Protein AF-A0A7K4DRH2-F1 (afdb_monomer)

Nearest PDB structures (foldseek):
  8qbs-assembly1_A  TM=6.202E-01  e=1.707E+00  Nostoc punctiforme
  6zw4-assembly1_E  TM=5.489E-01  e=3.149E+00  Nostoc punctiforme
  6zvr-assembly1_C  TM=4.717E-01  e=1.805E+00  Nostoc punctiforme
  7o40-assembly1_A  TM=4.410E-01  e=3.934E+00  Synechocystis sp. PCC 6803 substr. Kazusa
  8qbr-assembly1_A  TM=2.872E-01  e=2.520E+00  Nostoc punctiforme

Radius of gyration: 31.55 Å; Cα contacts (8 Å, |Δi|>4): 84; chains: 1; bounding box: 72×58×85 Å

Structure (mmCIF, N/CA/C/O backbone):
data_AF-A0A7K4DRH2-F1
#
_entry.id   AF-A0A7K4DRH2-F1
#
loop_
_atom_site.group_PDB
_atom_site.id
_atom_site.type_symbol
_atom_site.label_atom_id
_atom_site.label_alt_id
_atom_site.label_comp_id
_atom_site.label_asym_id
_atom_site.label_entity_id
_atom_site.label_seq_id
_atom_site.pdbx_PDB_ins_code
_atom_site.Cartn_x
_atom_site.Cartn_y
_atom_site.Cartn_z
_atom_site.occupancy
_atom_site.B_iso_or_equiv
_atom_site.auth_seq_id
_atom_site.auth_comp_id
_atom_site.auth_asym_id
_atom_site.auth_atom_id
_atom_site.pdbx_PDB_model_num
ATOM 1 N N . MET A 1 1 ? 45.477 52.377 -39.090 1.00 38.97 1 MET A N 1
ATOM 2 C CA . MET A 1 1 ? 45.475 51.526 -40.304 1.00 38.97 1 MET A CA 1
ATOM 3 C C . MET A 1 1 ? 46.225 50.255 -39.912 1.00 38.97 1 MET A C 1
ATOM 5 O O . MET A 1 1 ? 47.348 50.411 -39.472 1.00 38.97 1 MET A O 1
ATOM 9 N N . ILE A 1 2 ? 45.697 49.026 -39.877 1.00 36.16 2 ILE A N 1
ATOM 10 C CA . ILE A 1 2 ? 44.627 48.337 -40.623 1.00 36.16 2 ILE A CA 1
ATOM 11 C C . ILE A 1 2 ? 43.916 47.341 -39.666 1.00 36.16 2 ILE A C 1
ATOM 13 O O . ILE A 1 2 ? 44.539 46.810 -38.753 1.00 36.16 2 ILE A O 1
ATOM 17 N N . SER A 1 3 ? 42.609 47.143 -39.866 1.00 41.94 3 SER A N 1
ATOM 18 C CA . SER A 1 3 ? 41.693 46.247 -39.134 1.00 41.94 3 SER A CA 1
ATOM 19 C C . SER A 1 3 ? 41.885 44.769 -39.503 1.00 41.94 3 SER A C 1
ATOM 21 O O . SER A 1 3 ? 42.139 44.474 -40.668 1.00 41.94 3 SER A O 1
ATOM 23 N N . ASN A 1 4 ? 41.640 43.845 -38.563 1.00 35.09 4 ASN A N 1
ATOM 24 C CA . ASN A 1 4 ? 40.945 42.604 -38.909 1.00 35.09 4 ASN A CA 1
ATOM 25 C C . ASN A 1 4 ? 40.122 42.075 -37.723 1.00 35.09 4 ASN A C 1
ATOM 27 O O . ASN A 1 4 ? 40.633 41.848 -36.630 1.00 35.09 4 ASN A O 1
ATOM 31 N N . SER A 1 5 ? 38.826 41.913 -37.968 1.00 45.78 5 SER A N 1
ATOM 32 C CA . SER A 1 5 ? 37.793 41.467 -37.035 1.00 45.78 5 SER A CA 1
ATOM 33 C C . SER A 1 5 ? 37.346 40.073 -37.452 1.00 45.78 5 SER A C 1
ATOM 35 O O . SER A 1 5 ? 36.785 39.941 -38.529 1.00 45.78 5 SER A O 1
ATOM 37 N N . TRP A 1 6 ? 37.588 39.044 -36.633 1.00 36.06 6 TRP A N 1
ATOM 38 C CA . TRP A 1 6 ? 37.053 37.699 -36.875 1.00 36.06 6 TRP A CA 1
ATOM 39 C C . TRP A 1 6 ? 36.724 36.978 -35.557 1.00 36.06 6 TRP A C 1
ATOM 41 O O . TRP A 1 6 ? 37.599 36.615 -34.780 1.00 36.06 6 TRP A O 1
ATOM 51 N N . ASN A 1 7 ? 35.415 36.800 -35.368 1.00 38.84 7 ASN A N 1
ATOM 52 C CA . ASN A 1 7 ? 34.702 35.724 -34.674 1.00 38.84 7 ASN A CA 1
ATOM 53 C C . ASN A 1 7 ? 34.839 35.533 -33.154 1.00 38.84 7 ASN A C 1
ATOM 55 O O . ASN A 1 7 ? 35.582 34.701 -32.644 1.00 38.84 7 ASN A O 1
ATOM 59 N N . LYS A 1 8 ? 33.896 36.178 -32.453 1.00 47.03 8 LYS A N 1
ATOM 60 C CA . LYS A 1 8 ? 33.099 35.517 -31.409 1.00 47.03 8 LYS A CA 1
ATOM 61 C C . LYS A 1 8 ? 32.305 34.356 -32.024 1.00 47.03 8 LYS A C 1
ATOM 63 O O . LYS A 1 8 ? 31.439 34.633 -32.842 1.00 47.03 8 LYS A O 1
ATOM 68 N N . THR A 1 9 ? 32.573 33.135 -31.564 1.00 42.88 9 THR A N 1
ATOM 69 C CA . THR A 1 9 ? 31.678 31.968 -31.348 1.00 42.88 9 THR A CA 1
ATOM 70 C C . THR A 1 9 ? 32.618 30.788 -31.108 1.00 42.88 9 THR A C 1
ATOM 72 O O . THR A 1 9 ? 33.509 30.570 -31.913 1.00 42.88 9 THR A O 1
ATOM 75 N N . GLU A 1 10 ? 32.620 30.155 -29.943 1.00 42.16 10 GLU A N 1
ATOM 76 C CA . GLU A 1 10 ? 31.863 28.932 -29.638 1.00 42.16 10 GLU A CA 1
ATOM 77 C C . GLU A 1 10 ? 31.771 28.878 -28.097 1.00 42.16 10 GLU A C 1
ATOM 79 O O . GLU A 1 10 ? 32.779 28.934 -27.404 1.00 42.16 10 GLU A O 1
ATOM 84 N N . GLY A 1 11 ? 30.605 28.961 -27.460 1.00 40.94 11 GLY A N 1
ATOM 85 C CA . GLY A 1 11 ? 29.608 27.905 -27.533 1.00 40.94 11 GLY A CA 1
ATOM 86 C C . GLY A 1 11 ? 30.149 26.679 -26.804 1.00 40.94 11 GLY A C 1
ATOM 87 O O . G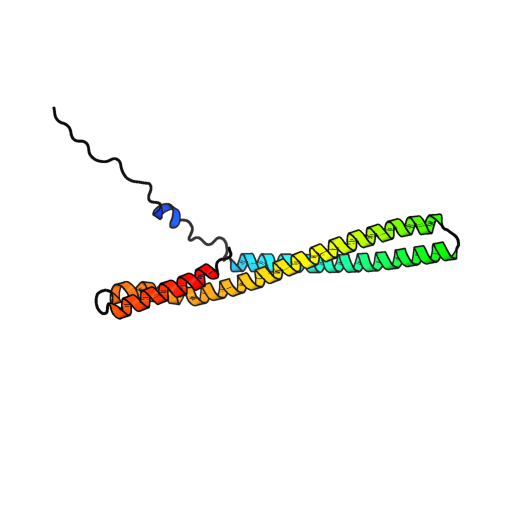LY A 1 11 ? 30.568 25.739 -27.465 1.00 40.94 11 GLY A O 1
ATOM 88 N N . GLU A 1 12 ? 30.185 26.705 -25.463 1.00 38.84 12 GLU A N 1
ATOM 89 C CA . GLU A 1 12 ? 30.451 25.511 -24.653 1.00 38.84 12 GLU A CA 1
ATOM 90 C C . GLU A 1 12 ? 29.615 24.359 -25.206 1.00 38.84 12 GLU A C 1
ATOM 92 O O . GLU A 1 12 ? 28.381 24.391 -25.181 1.00 38.84 12 GLU A O 1
ATOM 97 N N . SER A 1 13 ? 30.303 23.375 -25.776 1.00 42.97 13 SER A N 1
ATOM 98 C CA . SER A 1 13 ? 29.678 22.296 -26.512 1.00 42.97 13 SER A CA 1
ATOM 99 C C . SER A 1 13 ? 28.740 21.539 -25.579 1.00 42.97 13 SER A C 1
ATOM 101 O O . SER A 1 13 ? 29.175 20.834 -24.668 1.00 42.97 13 SER A O 1
ATOM 103 N N . ILE A 1 14 ? 27.432 21.672 -25.809 1.00 49.81 14 ILE A N 1
ATOM 104 C CA . ILE A 1 14 ? 26.377 20.951 -25.083 1.00 49.81 14 ILE A CA 1
ATOM 105 C C . ILE A 1 14 ? 26.674 19.437 -25.066 1.00 49.81 14 ILE A C 1
ATOM 107 O O . ILE A 1 14 ? 26.370 18.748 -24.092 1.00 49.81 14 ILE A O 1
ATOM 111 N N . SER A 1 15 ? 27.378 18.925 -26.079 1.00 49.88 15 SER A N 1
ATOM 112 C CA . SER A 1 15 ? 27.832 17.535 -26.167 1.00 49.88 15 SER A CA 1
ATOM 113 C C . SER A 1 15 ? 28.866 17.111 -25.109 1.00 49.88 15 SER A C 1
ATOM 115 O O . SER A 1 15 ? 28.919 15.925 -24.787 1.00 49.88 15 SER A O 1
ATOM 117 N N . GLN A 1 16 ? 29.616 18.023 -24.473 1.00 45.81 16 GLN A N 1
ATOM 118 C CA . GLN A 1 16 ? 30.502 17.665 -23.350 1.00 45.81 16 GLN A CA 1
ATOM 119 C C . GLN A 1 16 ? 29.749 17.497 -22.020 1.00 45.81 16 GLN A C 1
ATOM 121 O O . GLN A 1 16 ? 30.195 16.731 -21.167 1.00 45.81 16 GLN A O 1
ATOM 126 N N . LYS A 1 17 ? 28.572 18.120 -21.847 1.00 50.38 17 LYS A N 1
ATOM 127 C CA . LYS A 1 17 ? 27.727 17.915 -20.651 1.00 50.38 17 LYS A CA 1
ATOM 128 C C . LYS A 1 17 ? 26.902 16.622 -20.699 1.00 50.38 17 LYS A C 1
ATOM 130 O O . LYS A 1 17 ? 26.460 16.160 -19.651 1.00 50.38 17 LYS A O 1
ATOM 135 N N . PHE A 1 18 ? 26.746 15.999 -21.869 1.00 47.88 18 PHE A N 1
ATOM 136 C CA . PHE A 1 18 ? 26.003 14.738 -22.012 1.00 47.88 18 PHE A CA 1
ATOM 137 C C . PHE A 1 18 ? 26.858 13.470 -21.846 1.00 47.88 18 PHE A C 1
ATOM 139 O O . PHE A 1 18 ? 26.325 12.441 -21.437 1.00 47.88 18 PHE A O 1
ATOM 146 N N . MET A 1 19 ? 28.177 13.523 -22.068 1.00 44.75 19 MET A N 1
ATOM 147 C CA . MET A 1 19 ? 29.047 12.340 -21.913 1.00 44.75 19 MET A CA 1
ATOM 148 C C . MET A 1 19 ? 29.437 12.009 -20.459 1.00 44.75 19 MET A C 1
ATOM 150 O O . MET A 1 19 ? 29.937 10.921 -20.190 1.00 44.75 19 MET A O 1
ATOM 154 N N . GLY A 1 20 ? 29.174 12.899 -19.496 1.00 40.47 20 GLY A N 1
ATOM 155 C CA . GLY A 1 20 ? 29.556 12.708 -18.089 1.00 40.47 20 GLY A CA 1
ATOM 156 C C . GLY A 1 20 ? 28.590 11.878 -17.232 1.00 40.47 20 GLY A C 1
ATOM 157 O O . GLY A 1 20 ? 28.894 11.624 -16.070 1.00 40.47 20 GLY A O 1
ATOM 158 N N . LYS A 1 21 ? 27.434 11.456 -17.765 1.00 42.84 21 LYS A N 1
ATOM 159 C CA . LYS A 1 21 ? 26.395 10.735 -16.998 1.00 42.84 21 LYS A CA 1
ATOM 160 C C . LYS A 1 21 ? 26.280 9.243 -17.326 1.00 42.84 21 LYS A C 1
ATOM 162 O O . LYS A 1 21 ? 25.331 8.593 -16.906 1.00 42.84 21 LYS A O 1
ATOM 167 N N . VAL A 1 22 ? 27.276 8.684 -18.015 1.00 47.44 22 VAL A N 1
ATOM 168 C CA . VAL A 1 22 ? 27.414 7.234 -18.254 1.00 47.44 22 VAL A CA 1
ATOM 169 C C . VAL A 1 22 ? 28.272 6.585 -17.158 1.00 47.44 22 VAL A C 1
ATOM 171 O O . VAL A 1 22 ? 29.143 5.756 -17.400 1.00 47.44 22 VAL A O 1
ATOM 174 N N . ARG A 1 23 ? 28.044 6.980 -15.906 1.00 43.16 23 ARG A N 1
ATOM 175 C CA . ARG A 1 23 ? 28.263 6.093 -14.765 1.00 43.16 23 ARG A CA 1
ATOM 176 C C . ARG A 1 23 ? 26.877 5.836 -14.210 1.00 43.16 23 ARG A C 1
ATOM 178 O O . ARG A 1 23 ? 26.263 6.791 -13.735 1.00 43.16 23 ARG A O 1
ATOM 185 N N . PRO A 1 24 ? 26.342 4.614 -14.323 1.00 44.47 24 PRO A N 1
ATOM 186 C CA . PRO A 1 24 ? 25.065 4.339 -13.718 1.00 44.47 24 PRO A CA 1
ATOM 187 C C . PRO A 1 24 ? 25.291 4.418 -12.210 1.00 44.47 24 PRO A C 1
ATOM 189 O O . PRO A 1 24 ? 25.921 3.539 -11.623 1.00 44.47 24 PRO A O 1
ATOM 192 N N . ASP A 1 25 ? 24.776 5.476 -11.578 1.00 45.81 25 ASP A N 1
ATOM 193 C CA . ASP A 1 25 ? 24.183 5.297 -10.259 1.00 45.81 25 ASP A CA 1
ATOM 194 C C . ASP A 1 25 ? 23.382 3.998 -10.355 1.00 45.81 25 ASP A C 1
ATOM 196 O O . ASP A 1 25 ? 22.554 3.912 -11.256 1.00 45.81 25 ASP A O 1
ATOM 200 N N . GLU A 1 26 ? 23.711 3.008 -9.523 1.00 54.97 26 GLU A N 1
ATOM 201 C CA . GLU A 1 26 ? 23.123 1.663 -9.414 1.00 54.97 26 GLU A CA 1
ATOM 202 C C . GLU A 1 26 ? 21.964 1.372 -10.400 1.00 54.97 26 GLU A C 1
ATOM 204 O O . GLU A 1 26 ? 20.957 2.089 -10.325 1.00 54.97 26 GLU A O 1
ATOM 209 N N . PRO A 1 27 ? 22.066 0.352 -11.293 1.00 71.19 27 PRO A N 1
ATOM 210 C CA . PRO A 1 27 ? 21.089 0.091 -12.354 1.00 71.19 27 PRO A CA 1
ATOM 211 C C . PRO A 1 27 ? 19.662 0.343 -11.880 1.00 71.19 27 PRO A C 1
ATOM 213 O O . PRO A 1 27 ? 19.289 -0.144 -10.817 1.00 71.19 27 PRO A O 1
ATOM 216 N N . LEU A 1 28 ? 18.872 1.114 -12.635 1.00 76.88 28 LEU A N 1
ATOM 217 C CA . LEU A 1 28 ? 17.532 1.558 -12.219 1.00 76.88 28 LEU A CA 1
ATOM 218 C C . LEU A 1 28 ? 16.680 0.407 -11.650 1.00 76.88 28 LEU A C 1
ATOM 220 O O . LEU A 1 28 ? 15.977 0.593 -10.659 1.00 76.88 28 LEU A O 1
ATOM 224 N N . LYS A 1 29 ? 16.844 -0.795 -12.213 1.00 81.25 29 LYS A N 1
ATOM 225 C CA . LYS A 1 29 ? 16.279 -2.051 -11.717 1.00 81.25 29 LYS A CA 1
ATOM 226 C C . LYS A 1 29 ? 16.603 -2.337 -10.243 1.00 81.25 29 LYS A C 1
ATOM 228 O O . LYS A 1 29 ? 15.689 -2.540 -9.460 1.00 81.25 29 LYS A O 1
ATOM 233 N N . ASN A 1 30 ? 17.862 -2.240 -9.819 1.00 85.25 30 ASN A N 1
ATOM 234 C CA . ASN A 1 30 ? 18.266 -2.452 -8.423 1.00 85.25 30 ASN A CA 1
ATOM 235 C C . ASN A 1 30 ? 17.580 -1.461 -7.469 1.00 85.25 30 ASN A C 1
ATOM 237 O O . ASN A 1 30 ? 17.176 -1.830 -6.363 1.00 85.25 30 ASN A O 1
ATOM 241 N N . LYS A 1 31 ? 17.416 -0.202 -7.898 1.00 87.56 31 LYS A N 1
ATOM 242 C CA . LYS A 1 31 ? 16.709 0.823 -7.114 1.00 87.56 31 LYS A CA 1
ATOM 243 C C . LYS A 1 31 ? 15.218 0.503 -6.992 1.00 87.56 31 LYS A C 1
ATOM 245 O O . LYS A 1 31 ? 14.656 0.660 -5.907 1.00 87.56 31 LYS A O 1
ATOM 250 N N . ILE A 1 32 ? 14.596 0.042 -8.079 1.00 90.44 32 ILE A N 1
ATOM 251 C CA . ILE A 1 32 ? 13.195 -0.399 -8.102 1.00 90.44 32 ILE A CA 1
ATOM 252 C C . ILE A 1 32 ? 13.008 -1.624 -7.200 1.00 90.44 32 ILE A C 1
ATOM 254 O O . ILE A 1 32 ? 12.153 -1.590 -6.318 1.00 90.44 32 ILE A O 1
ATOM 258 N N . ASP A 1 33 ? 13.865 -2.637 -7.323 1.00 90.56 33 ASP A N 1
ATOM 259 C CA . ASP A 1 33 ? 13.831 -3.854 -6.505 1.00 90.56 33 ASP A CA 1
ATOM 260 C C . ASP A 1 33 ? 13.960 -3.530 -5.010 1.00 90.56 33 ASP A C 1
ATOM 262 O O . ASP A 1 33 ? 13.248 -4.068 -4.155 1.00 90.56 33 ASP A O 1
ATOM 266 N N . PHE A 1 34 ? 14.866 -2.613 -4.665 1.00 93.31 34 PHE A N 1
ATOM 267 C CA . PHE A 1 34 ? 15.023 -2.139 -3.295 1.00 93.31 34 PHE A CA 1
ATOM 268 C C . PHE A 1 34 ? 13.773 -1.408 -2.787 1.00 93.31 34 PHE A C 1
ATOM 270 O O . PHE A 1 34 ? 13.336 -1.642 -1.653 1.00 93.31 34 PHE A O 1
ATOM 277 N N . ALA A 1 35 ? 13.172 -0.548 -3.614 1.00 94.75 35 ALA A N 1
ATOM 278 C CA . ALA A 1 35 ? 11.936 0.152 -3.284 1.00 94.75 35 ALA A CA 1
ATOM 279 C C . ALA A 1 35 ? 10.760 -0.822 -3.098 1.00 94.75 35 ALA A C 1
ATOM 281 O O . ALA A 1 35 ? 10.050 -0.723 -2.096 1.00 94.75 35 ALA A O 1
ATOM 282 N N . GLN A 1 36 ? 10.598 -1.809 -3.984 1.00 95.69 36 GLN A N 1
ATOM 283 C CA . GLN A 1 36 ? 9.584 -2.864 -3.880 1.00 95.69 36 GLN A CA 1
ATOM 284 C C . GLN A 1 36 ? 9.734 -3.667 -2.584 1.00 95.69 36 GLN A C 1
ATOM 286 O O . GLN A 1 36 ? 8.751 -3.860 -1.866 1.00 95.69 36 GLN A O 1
ATOM 291 N N . LYS A 1 37 ? 10.959 -4.078 -2.223 1.00 96.38 37 LYS A N 1
ATOM 292 C CA . LYS A 1 37 ? 11.228 -4.783 -0.954 1.00 96.38 37 LYS A CA 1
ATOM 293 C C . LYS A 1 37 ? 10.857 -3.932 0.258 1.00 96.38 37 LYS A C 1
ATOM 295 O O . LYS A 1 37 ? 10.217 -4.424 1.190 1.00 96.38 37 LYS A O 1
ATOM 300 N N . LYS A 1 38 ? 11.217 -2.644 0.248 1.00 97.00 38 LYS A N 1
ATOM 301 C CA . LYS A 1 38 ? 10.841 -1.706 1.314 1.00 97.00 38 LYS A CA 1
ATOM 302 C C . LYS A 1 38 ? 9.329 -1.516 1.411 1.00 97.00 38 LYS A C 1
ATOM 304 O O . LYS A 1 38 ? 8.803 -1.548 2.521 1.00 97.00 38 LYS A O 1
ATOM 309 N N . LEU A 1 39 ? 8.635 -1.346 0.286 1.00 97.75 39 LEU A N 1
ATOM 310 C CA . LEU A 1 39 ? 7.175 -1.233 0.251 1.00 97.75 39 LEU A CA 1
ATOM 311 C C . LEU A 1 39 ? 6.516 -2.494 0.802 1.00 97.75 39 LEU A C 1
ATOM 313 O O . LEU A 1 39 ? 5.664 -2.389 1.678 1.00 97.75 39 LEU A O 1
ATOM 317 N N . GLN A 1 40 ? 6.965 -3.676 0.374 1.00 97.81 40 GLN A N 1
ATOM 318 C CA . GLN A 1 40 ? 6.439 -4.948 0.865 1.00 97.81 40 GLN A CA 1
ATOM 319 C C . GLN A 1 40 ? 6.581 -5.074 2.385 1.00 97.81 40 GLN A C 1
ATOM 321 O O . GLN A 1 40 ? 5.635 -5.475 3.061 1.00 97.81 40 GLN A O 1
ATOM 326 N N . PHE A 1 41 ? 7.731 -4.679 2.937 1.00 98.06 41 PHE A N 1
ATOM 327 C CA . PHE A 1 41 ? 7.937 -4.668 4.382 1.00 98.06 41 PHE A CA 1
ATOM 328 C C . PHE A 1 41 ? 6.961 -3.725 5.108 1.00 98.06 41 PHE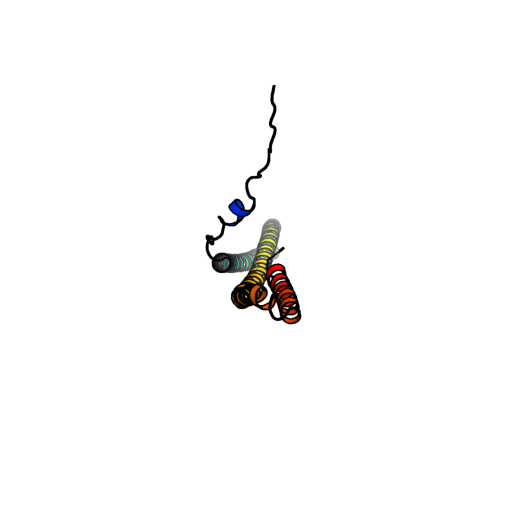 A C 1
ATOM 330 O O . PHE A 1 41 ? 6.396 -4.095 6.140 1.00 98.06 41 PHE A O 1
ATOM 337 N N . GLN A 1 42 ? 6.728 -2.519 4.579 1.00 98.19 42 GLN A N 1
ATOM 338 C CA . GLN A 1 42 ? 5.774 -1.583 5.185 1.00 98.19 42 GLN A CA 1
ATOM 339 C C . GLN A 1 42 ? 4.323 -2.066 5.061 1.00 98.19 42 GLN A C 1
ATOM 341 O O . GLN A 1 42 ? 3.578 -1.942 6.029 1.00 98.19 42 GLN A O 1
ATOM 346 N N . ILE A 1 43 ? 3.939 -2.677 3.935 1.00 98.25 43 ILE A N 1
ATOM 347 C CA . ILE A 1 43 ? 2.614 -3.290 3.741 1.00 98.25 43 ILE A CA 1
ATOM 348 C C .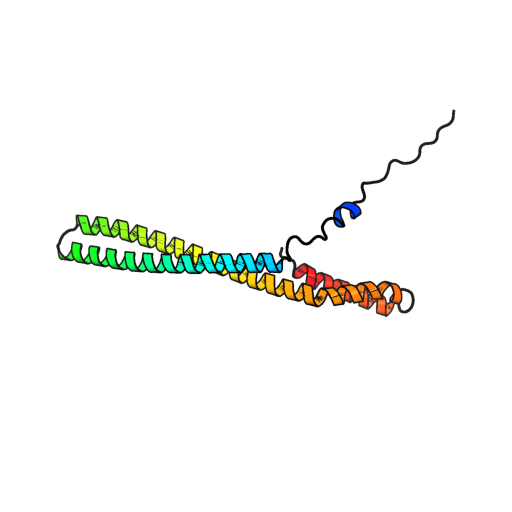 ILE A 1 43 ? 2.366 -4.355 4.816 1.00 98.25 43 ILE A C 1
ATOM 350 O O . ILE A 1 43 ? 1.379 -4.266 5.542 1.00 98.25 43 ILE A O 1
ATOM 354 N N . SER A 1 44 ? 3.308 -5.285 5.021 1.00 98.31 44 SER A N 1
ATOM 355 C CA . SER A 1 44 ? 3.198 -6.308 6.074 1.00 98.31 44 SER A CA 1
ATOM 356 C C . SER A 1 44 ? 3.095 -5.707 7.482 1.00 98.31 44 SER A C 1
ATOM 358 O O . SER A 1 44 ? 2.402 -6.235 8.355 1.00 98.31 44 SER A O 1
ATOM 360 N N . LYS A 1 45 ? 3.767 -4.578 7.732 1.00 98.25 45 LYS A N 1
ATOM 361 C CA . LYS A 1 45 ? 3.654 -3.865 9.008 1.00 98.25 45 LYS A CA 1
ATOM 362 C C . LYS A 1 45 ? 2.272 -3.229 9.182 1.00 98.25 45 LYS A C 1
ATOM 364 O O . LYS A 1 45 ? 1.721 -3.299 10.281 1.00 98.25 45 LYS A O 1
ATOM 369 N N . LEU A 1 46 ? 1.718 -2.627 8.128 1.00 98.38 46 LEU A N 1
ATOM 370 C CA . LEU A 1 46 ? 0.364 -2.070 8.134 1.00 98.38 46 LEU A CA 1
ATOM 371 C C . LEU A 1 46 ? -0.691 -3.164 8.332 1.00 98.38 46 LEU A C 1
ATOM 373 O O . LEU A 1 46 ? -1.617 -2.940 9.102 1.00 98.38 46 LEU A O 1
ATOM 377 N N . ASP A 1 47 ? -0.502 -4.356 7.761 1.00 98.00 47 ASP A N 1
ATOM 378 C CA . ASP A 1 47 ? -1.362 -5.521 8.017 1.00 98.00 47 ASP A CA 1
ATOM 379 C C . ASP A 1 47 ? -1.399 -5.901 9.496 1.00 98.00 47 ASP A C 1
ATOM 381 O O . ASP A 1 47 ? -2.467 -6.021 10.097 1.00 98.00 47 ASP A O 1
ATOM 385 N N . SER A 1 48 ? -0.227 -6.000 10.130 1.00 98.25 48 SER A N 1
ATOM 386 C CA . SER A 1 48 ? -0.154 -6.283 11.566 1.00 98.25 48 SER A CA 1
ATOM 387 C C . SER A 1 48 ? -0.847 -5.203 12.409 1.00 98.25 48 SER A C 1
ATOM 389 O O . SER A 1 48 ? -1.438 -5.499 13.451 1.00 98.25 48 SER A O 1
ATOM 391 N N 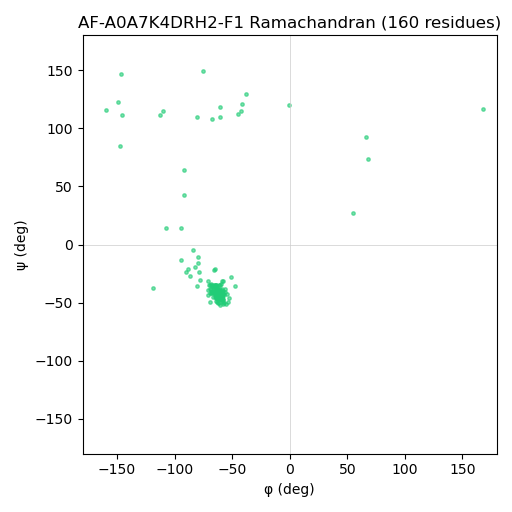. ILE A 1 49 ? -0.779 -3.937 11.986 1.00 98.38 49 ILE A N 1
ATOM 392 C CA . ILE A 1 49 ? -1.467 -2.832 12.663 1.00 98.38 49 ILE A CA 1
ATOM 393 C C . ILE A 1 49 ? -2.984 -2.925 12.450 1.00 98.38 49 ILE A C 1
ATOM 395 O O . ILE A 1 49 ? -3.725 -2.755 13.419 1.00 98.38 49 ILE A O 1
ATOM 399 N N . ASP A 1 50 ? -3.452 -3.227 11.238 1.00 97.69 50 ASP A N 1
ATOM 400 C CA . ASP A 1 50 ? -4.879 -3.381 10.932 1.00 97.69 50 ASP A CA 1
ATOM 401 C C . ASP A 1 50 ? -5.511 -4.504 11.768 1.00 97.69 50 ASP A C 1
ATOM 403 O O . ASP A 1 50 ? -6.545 -4.300 12.412 1.00 97.69 50 ASP A O 1
ATOM 407 N N . GLU A 1 51 ? -4.832 -5.650 11.890 1.00 98.00 51 GLU A N 1
ATOM 408 C CA . GLU A 1 51 ? -5.274 -6.746 12.757 1.00 98.00 51 GLU A CA 1
ATOM 409 C C . GLU A 1 51 ? -5.363 -6.334 14.231 1.00 98.00 51 GLU A C 1
ATOM 411 O O . GLU A 1 51 ? -6.323 -6.682 14.928 1.00 98.00 51 GLU A O 1
ATOM 416 N N . LYS A 1 52 ? -4.380 -5.574 14.731 1.00 98.25 52 LYS A N 1
ATOM 417 C CA . LYS A 1 52 ? -4.399 -5.053 16.108 1.00 98.25 52 LYS A CA 1
ATOM 418 C C . LYS A 1 52 ? -5.560 -4.087 16.320 1.00 98.25 52 LYS A C 1
ATOM 420 O O . LYS A 1 52 ? -6.221 -4.158 17.356 1.00 98.25 52 LYS A O 1
ATOM 425 N N . LEU A 1 53 ? -5.834 -3.213 15.352 1.00 98.44 53 LEU A N 1
ATOM 426 C CA . LEU A 1 53 ? -6.964 -2.285 15.405 1.00 98.44 53 LEU A CA 1
ATOM 427 C C . LEU A 1 53 ? -8.304 -3.026 15.353 1.00 98.44 53 LEU A C 1
ATOM 429 O O . LEU A 1 53 ? -9.214 -2.656 16.091 1.00 98.44 53 LEU A O 1
ATOM 433 N N . LYS A 1 54 ? -8.411 -4.106 14.569 1.00 97.94 54 LYS A N 1
ATOM 434 C CA . LYS A 1 54 ? -9.588 -4.989 14.553 1.00 97.94 54 LYS A CA 1
ATOM 435 C C . LYS A 1 54 ? -9.819 -5.642 15.919 1.00 97.94 54 LYS A C 1
ATOM 437 O O . LYS A 1 54 ? -10.898 -5.502 16.481 1.00 97.94 54 LYS A O 1
ATOM 442 N N . LYS A 1 55 ? -8.790 -6.251 16.516 1.00 98.38 55 LYS A N 1
ATOM 443 C CA . LYS A 1 55 ? -8.892 -6.829 17.871 1.00 98.38 55 LYS A CA 1
ATOM 444 C C . LYS A 1 55 ? -9.273 -5.774 18.914 1.00 98.38 55 LYS A C 1
ATOM 446 O O . LYS A 1 55 ? -10.127 -6.017 19.761 1.00 98.38 55 LYS A O 1
ATOM 451 N N . LYS A 1 56 ? -8.664 -4.583 18.844 1.00 98.31 56 LYS A N 1
ATOM 452 C CA . LYS A 1 56 ? -8.977 -3.468 19.749 1.00 98.31 56 LYS A CA 1
ATOM 453 C C . LYS A 1 56 ? -10.430 -3.007 19.592 1.00 98.31 56 LYS A C 1
ATOM 455 O O . LYS A 1 56 ? -11.087 -2.767 20.602 1.00 98.31 56 LYS A O 1
ATOM 460 N N . HIS A 1 57 ? -10.928 -2.914 18.358 1.00 98.50 57 HIS A N 1
ATOM 461 C CA . HIS A 1 57 ? -12.328 -2.608 18.066 1.00 98.50 57 HIS A CA 1
ATOM 462 C C . HIS A 1 57 ? -13.266 -3.594 18.769 1.00 98.50 57 HIS A C 1
ATOM 464 O O . HIS A 1 57 ? -14.150 -3.162 19.505 1.00 98.50 57 HIS A O 1
ATOM 470 N N . ASP A 1 58 ? -13.033 -4.896 18.602 1.00 98.50 58 ASP A N 1
ATOM 471 C CA . ASP A 1 58 ? -13.916 -5.938 19.139 1.00 98.50 58 ASP A CA 1
ATOM 472 C C . ASP A 1 58 ? -13.931 -5.925 20.676 1.00 98.50 58 ASP A C 1
ATOM 474 O O . ASP A 1 58 ? -14.994 -5.963 21.293 1.00 98.50 58 ASP A O 1
ATOM 478 N N . ILE A 1 59 ? -12.767 -5.732 21.308 1.00 98.56 59 ILE A N 1
ATOM 479 C CA . ILE A 1 59 ? -12.654 -5.590 22.769 1.00 98.56 59 ILE A CA 1
ATOM 480 C C . ILE A 1 59 ? -13.427 -4.369 23.285 1.00 98.56 59 ILE A C 1
ATOM 482 O O . ILE A 1 59 ? -14.088 -4.440 24.321 1.00 98.56 59 ILE A O 1
ATOM 486 N N . ILE A 1 60 ? -13.322 -3.220 22.614 1.00 98.50 60 ILE A N 1
ATOM 487 C CA . ILE A 1 60 ? -14.046 -2.014 23.040 1.00 98.50 60 ILE A CA 1
ATOM 488 C C . ILE A 1 60 ? -15.548 -2.196 22.821 1.00 98.50 60 ILE A C 1
ATOM 490 O O . ILE A 1 60 ? -16.337 -1.783 23.667 1.00 98.50 60 ILE A O 1
ATOM 494 N N . PHE A 1 61 ? -15.947 -2.841 21.727 1.00 98.56 61 PHE A N 1
ATOM 495 C CA . PHE A 1 61 ? -17.347 -3.133 21.452 1.00 98.56 61 PHE A CA 1
ATOM 496 C C . PHE A 1 61 ? -17.970 -4.019 22.542 1.00 98.56 61 PHE A C 1
ATOM 498 O O . PHE A 1 61 ? -19.008 -3.662 23.095 1.00 98.56 61 PHE A O 1
ATOM 505 N N . GLU A 1 62 ? -17.287 -5.091 22.948 1.00 98.62 62 GLU A N 1
ATOM 506 C CA . GLU A 1 62 ? -17.673 -5.927 24.097 1.00 98.62 62 GLU A CA 1
ATOM 507 C C . GLU A 1 62 ? -17.840 -5.099 25.385 1.00 98.62 62 GLU A C 1
ATOM 509 O O . GLU A 1 62 ? -18.824 -5.246 26.116 1.00 98.62 62 GLU A O 1
ATOM 514 N N . LYS A 1 63 ? -16.923 -4.156 25.650 1.00 98.44 63 LYS A N 1
ATOM 515 C CA . LYS A 1 63 ? -17.027 -3.248 26.806 1.00 98.44 63 LYS A CA 1
ATOM 516 C C . LYS A 1 63 ? -18.251 -2.335 26.737 1.00 98.44 63 LYS A C 1
ATOM 518 O O . LYS A 1 63 ? -18.869 -2.095 27.774 1.00 98.44 63 LYS A O 1
ATOM 523 N N . ILE A 1 64 ? -18.617 -1.842 25.551 1.00 98.56 64 ILE A N 1
ATOM 524 C CA . ILE A 1 64 ? -19.842 -1.050 25.351 1.00 98.56 64 ILE A CA 1
ATOM 525 C C . ILE A 1 64 ? -21.068 -1.902 25.683 1.00 98.56 64 ILE A C 1
ATOM 527 O O . ILE A 1 64 ? -21.899 -1.473 26.482 1.00 98.56 64 ILE A O 1
ATOM 531 N N . VAL A 1 65 ? -21.156 -3.115 25.126 1.00 98.44 65 VAL A N 1
ATOM 532 C CA . VAL A 1 65 ? -22.278 -4.039 25.364 1.00 98.44 65 VAL A CA 1
ATOM 533 C C . VAL A 1 65 ? -22.408 -4.364 26.854 1.00 98.44 65 VAL A C 1
ATOM 535 O O . VAL A 1 65 ? -23.503 -4.294 27.412 1.00 98.44 65 VAL A O 1
ATOM 538 N N . ASN A 1 66 ? -21.297 -4.664 27.529 1.00 98.50 66 ASN A N 1
ATOM 539 C CA . ASN A 1 66 ? -21.279 -4.945 28.964 1.00 98.50 66 ASN A CA 1
ATOM 540 C C . ASN A 1 66 ? -21.723 -3.721 29.793 1.00 98.50 66 ASN A C 1
ATOM 542 O O . ASN A 1 66 ? -22.572 -3.843 30.679 1.00 98.50 66 ASN A O 1
ATOM 546 N N . ALA A 1 67 ? -21.214 -2.527 29.477 1.00 98.31 67 ALA A N 1
ATOM 547 C CA . ALA A 1 67 ? -21.622 -1.297 30.151 1.00 98.31 67 ALA A CA 1
ATOM 548 C C . ALA A 1 67 ? -23.122 -1.008 29.960 1.00 98.31 67 ALA A C 1
ATOM 550 O O . ALA A 1 67 ? -23.795 -0.671 30.934 1.00 98.31 67 ALA A O 1
ATOM 551 N N . GLN A 1 68 ? -23.664 -1.208 28.753 1.00 97.44 68 GLN A N 1
ATOM 552 C CA . GLN A 1 68 ? -25.099 -1.061 28.491 1.00 97.44 68 GLN A CA 1
ATOM 553 C C . GLN A 1 68 ? -25.942 -2.070 29.278 1.00 97.44 68 GLN A C 1
ATOM 555 O O . GLN A 1 68 ? -26.900 -1.671 29.933 1.00 97.44 68 GLN A O 1
ATOM 560 N N . ARG A 1 69 ? -25.564 -3.356 29.290 1.00 98.00 69 ARG A N 1
ATOM 561 C CA . ARG A 1 69 ? -26.284 -4.403 30.046 1.00 98.00 69 ARG A CA 1
ATOM 562 C C . ARG A 1 69 ? -26.352 -4.121 31.546 1.00 98.00 69 ARG A C 1
ATOM 564 O O . ARG A 1 69 ? -27.320 -4.492 32.195 1.00 98.00 69 ARG A O 1
ATOM 571 N N . ASN A 1 70 ? -25.337 -3.453 32.086 1.00 98.06 70 ASN A N 1
ATOM 572 C CA . ASN A 1 70 ? -25.266 -3.086 33.498 1.00 98.06 70 ASN A CA 1
ATOM 573 C C . ASN A 1 70 ? -25.796 -1.670 33.789 1.00 98.06 70 ASN A C 1
ATOM 575 O O . ASN A 1 70 ? -25.524 -1.139 34.864 1.00 98.06 70 ASN A O 1
ATOM 579 N N . ASN A 1 71 ? -26.514 -1.041 32.848 1.00 97.38 71 ASN A N 1
ATOM 580 C CA . ASN A 1 71 ? -27.054 0.323 32.964 1.00 97.38 71 ASN A CA 1
ATOM 581 C C . ASN A 1 71 ? -25.991 1.397 33.290 1.00 97.38 71 ASN A C 1
ATOM 583 O O . ASN A 1 71 ? -26.280 2.444 33.867 1.00 97.38 71 ASN A O 1
ATOM 587 N N . LYS A 1 72 ? -24.734 1.161 32.897 1.00 98.00 72 LYS A N 1
ATOM 588 C CA . LYS A 1 72 ? -23.592 2.065 33.100 1.00 98.00 72 LYS A CA 1
ATOM 589 C C . LYS A 1 72 ? -23.417 2.998 31.897 1.00 98.00 72 LYS A C 1
ATOM 591 O O . LYS A 1 72 ? -22.403 2.954 31.199 1.00 98.00 72 LYS A O 1
ATOM 596 N N . ASN A 1 73 ? -24.406 3.860 31.662 1.00 96.00 73 ASN A N 1
ATOM 597 C CA . ASN A 1 73 ? -24.507 4.679 30.444 1.00 96.00 73 ASN A CA 1
ATOM 598 C C . ASN A 1 73 ? -23.294 5.596 30.193 1.00 96.00 73 ASN A C 1
ATOM 600 O O . ASN A 1 73 ? -22.820 5.675 29.062 1.00 96.00 73 ASN A O 1
ATOM 604 N N . GLY A 1 74 ? -22.734 6.224 31.234 1.00 97.88 74 GLY A N 1
ATOM 605 C CA . GLY A 1 74 ? -21.548 7.081 31.087 1.00 97.88 74 GLY A CA 1
ATOM 606 C C . GLY A 1 74 ? -20.313 6.324 30.577 1.00 97.88 74 GLY A C 1
ATOM 607 O O . GLY A 1 74 ? -19.607 6.802 29.690 1.00 97.88 74 GLY A O 1
ATOM 608 N N . TYR A 1 75 ? -20.090 5.097 31.065 1.00 98.00 75 TYR A N 1
ATOM 609 C CA . TYR A 1 75 ? -19.005 4.238 30.579 1.00 98.00 75 TYR A CA 1
ATOM 610 C C . TYR A 1 75 ? -19.247 3.777 29.140 1.00 98.00 75 TYR A C 1
ATOM 612 O O . TYR A 1 75 ? -18.321 3.798 28.332 1.00 98.00 75 TYR A O 1
ATOM 620 N N . ALA A 1 76 ? -20.487 3.407 28.799 1.00 98.38 76 ALA A N 1
ATOM 621 C CA . ALA A 1 76 ? -20.845 3.023 27.435 1.00 98.38 76 ALA A CA 1
ATOM 622 C C . ALA A 1 76 ? -20.561 4.159 26.436 1.00 98.38 76 ALA A C 1
ATOM 624 O O . ALA A 1 76 ? -19.961 3.920 25.388 1.00 98.38 76 ALA A O 1
ATOM 625 N N . GLN A 1 77 ? -20.920 5.398 26.788 1.00 98.31 77 GLN A N 1
ATOM 626 C CA . GLN A 1 77 ? -20.659 6.575 25.958 1.00 98.31 77 GLN A CA 1
ATOM 627 C C . GLN A 1 77 ? -19.157 6.852 25.798 1.00 98.31 77 GLN A C 1
ATOM 629 O O . GLN A 1 77 ? -18.696 7.096 24.682 1.00 98.31 77 GLN A O 1
ATOM 634 N N . ALA A 1 78 ? -18.379 6.761 26.880 1.00 98.38 78 ALA A N 1
ATOM 635 C CA . ALA A 1 78 ? -16.929 6.937 26.819 1.00 98.38 78 ALA A CA 1
ATOM 636 C C . ALA A 1 78 ? -16.260 5.885 25.913 1.00 98.38 78 ALA A C 1
ATOM 638 O O . ALA A 1 78 ? -15.447 6.226 25.052 1.00 98.38 78 ALA A O 1
ATOM 639 N N . TYR A 1 79 ? -16.642 4.610 26.046 1.00 98.62 79 TYR A N 1
ATOM 640 C CA . TYR A 1 79 ? -16.130 3.539 25.189 1.00 98.62 79 TYR A CA 1
ATOM 641 C C . TYR A 1 79 ? -16.551 3.698 23.723 1.00 98.62 79 TYR A C 1
ATOM 643 O O . TYR A 1 79 ? -15.754 3.406 22.833 1.00 98.62 79 TYR A O 1
ATOM 651 N N . ALA A 1 80 ? -17.756 4.205 23.446 1.00 98.44 80 ALA A N 1
ATOM 652 C CA . ALA A 1 80 ? -18.193 4.502 22.082 1.00 98.44 80 ALA A CA 1
ATOM 653 C C . ALA A 1 80 ? -17.323 5.579 21.410 1.00 98.44 80 ALA A C 1
ATOM 655 O O . ALA A 1 80 ? -16.992 5.446 20.229 1.00 98.44 80 ALA A O 1
ATOM 656 N N . GLY A 1 81 ? -16.897 6.601 22.162 1.00 98.50 81 GLY A N 1
ATOM 657 C CA . GLY A 1 81 ? -15.950 7.611 21.680 1.00 98.50 81 GLY A CA 1
ATOM 658 C C . GLY A 1 81 ? -14.605 7.006 21.265 1.00 98.50 81 GLY A C 1
ATOM 659 O O . GLY A 1 81 ? -14.122 7.257 20.160 1.00 98.50 81 GLY A O 1
ATOM 660 N N . GLU A 1 82 ? -14.038 6.131 22.099 1.00 98.25 82 GLU A N 1
ATOM 661 C CA . GLU A 1 82 ? -12.797 5.418 21.765 1.00 98.25 82 GLU A CA 1
ATOM 662 C C . GLU A 1 82 ? -12.986 4.479 20.559 1.00 98.25 82 GLU A C 1
ATOM 664 O O . GLU A 1 82 ? -12.123 4.408 19.682 1.00 98.25 82 GLU A O 1
ATOM 669 N N . LEU A 1 83 ? -14.133 3.795 20.453 1.00 98.56 83 LEU A N 1
ATOM 670 C CA . LEU A 1 83 ? -14.435 2.933 19.307 1.00 98.56 83 LEU A CA 1
ATOM 671 C C . LEU A 1 83 ? -14.469 3.723 17.992 1.00 98.56 83 LEU A C 1
ATOM 673 O O . LEU A 1 83 ? -13.946 3.256 16.976 1.00 98.56 83 LEU A O 1
ATOM 677 N N . ALA A 1 84 ? -15.054 4.924 18.002 1.00 98.62 84 ALA A N 1
ATOM 678 C CA . ALA A 1 84 ? -15.067 5.811 16.843 1.00 98.62 84 ALA A CA 1
ATOM 679 C C . ALA A 1 84 ? -13.642 6.206 16.422 1.00 98.62 84 ALA A C 1
ATOM 681 O O . ALA A 1 84 ? -13.313 6.169 15.233 1.00 98.62 84 ALA A O 1
ATOM 682 N N . GLN A 1 85 ? -12.767 6.494 17.389 1.00 98.38 85 GLN A N 1
ATOM 683 C CA . GLN A 1 85 ? -11.369 6.812 17.111 1.00 98.38 85 GLN A CA 1
ATOM 684 C C . GLN A 1 85 ? -10.599 5.610 16.543 1.00 98.38 85 GLN A C 1
ATOM 686 O O . GLN A 1 85 ? -9.855 5.760 15.571 1.00 98.38 85 GLN A O 1
ATOM 691 N N . VAL A 1 86 ? -10.824 4.404 17.073 1.00 98.50 86 VAL A N 1
ATOM 692 C CA . VAL A 1 86 ? -10.236 3.167 16.529 1.00 98.50 86 VAL A CA 1
ATOM 693 C C . VAL A 1 86 ? -10.676 2.933 15.083 1.00 98.50 86 VAL A C 1
ATOM 695 O O . VAL A 1 86 ? -9.844 2.588 14.245 1.00 98.50 86 VAL A O 1
ATOM 698 N N . ARG A 1 87 ? -11.949 3.178 14.746 1.00 98.44 87 ARG A N 1
ATOM 699 C CA . ARG A 1 87 ? -12.444 3.079 13.360 1.00 98.44 87 ARG A CA 1
ATOM 700 C C . ARG A 1 87 ? -11.771 4.088 12.432 1.00 98.44 87 ARG A C 1
ATOM 702 O O . ARG A 1 87 ? -11.373 3.724 11.329 1.00 98.44 87 ARG A O 1
ATOM 709 N N . LYS A 1 88 ? -11.583 5.331 12.886 1.00 98.56 88 LYS A N 1
ATOM 710 C CA . LYS A 1 88 ? -10.862 6.358 12.120 1.00 98.56 88 LYS A CA 1
ATOM 711 C C . LYS A 1 88 ? -9.414 5.944 11.846 1.00 98.56 88 LYS A C 1
ATOM 713 O O . LYS A 1 88 ? -8.954 6.054 10.711 1.00 98.56 88 LYS A O 1
ATOM 718 N N . MET A 1 89 ? -8.718 5.431 12.862 1.00 98.44 89 MET A N 1
ATOM 719 C CA . MET A 1 89 ? -7.357 4.904 12.713 1.00 98.44 89 MET A CA 1
ATOM 720 C C . MET A 1 89 ? -7.315 3.722 11.744 1.00 98.44 89 MET A C 1
ATOM 722 O O . MET A 1 89 ? -6.443 3.682 10.882 1.00 98.44 89 MET A O 1
ATOM 726 N N . LYS A 1 90 ? -8.277 2.797 11.841 1.00 97.81 90 LYS A N 1
ATOM 727 C CA . LYS A 1 90 ? -8.371 1.645 10.941 1.00 97.81 90 LYS A CA 1
ATOM 728 C C . LYS A 1 90 ? -8.488 2.088 9.483 1.00 97.81 90 LYS A C 1
ATOM 730 O O . LYS A 1 90 ? -7.670 1.686 8.668 1.00 97.81 90 LYS A O 1
ATOM 735 N N . ASN A 1 91 ? -9.418 2.992 9.177 1.00 97.94 91 ASN A N 1
ATOM 736 C CA . ASN A 1 91 ? -9.605 3.499 7.814 1.00 97.94 91 ASN A CA 1
ATOM 737 C C . ASN A 1 91 ? -8.340 4.174 7.261 1.00 97.94 91 ASN A C 1
ATOM 739 O O . ASN A 1 91 ? -8.009 3.999 6.091 1.00 97.94 91 ASN A O 1
ATOM 743 N N . MET A 1 92 ? -7.612 4.918 8.100 1.00 98.31 92 MET A N 1
ATOM 744 C CA . MET A 1 92 ? -6.340 5.533 7.715 1.00 98.31 92 MET A CA 1
ATOM 745 C C . MET A 1 92 ? -5.272 4.482 7.385 1.00 98.31 92 MET A C 1
ATOM 747 O O . MET A 1 92 ? -4.590 4.608 6.370 1.00 98.31 92 MET A O 1
ATOM 751 N N . VAL A 1 93 ? -5.143 3.439 8.210 1.00 98.38 93 VAL A N 1
ATOM 752 C CA . VAL A 1 93 ? -4.196 2.334 7.987 1.00 98.38 93 VAL A CA 1
ATOM 753 C C . VAL A 1 93 ? -4.549 1.560 6.719 1.00 98.38 93 VAL A C 1
ATOM 755 O O . VAL A 1 93 ? -3.669 1.336 5.890 1.00 98.38 93 VAL A O 1
ATOM 758 N N . SER A 1 94 ? -5.825 1.215 6.521 1.00 97.12 94 SER A N 1
ATOM 759 C CA . SER A 1 94 ? -6.279 0.529 5.308 1.00 97.12 94 SER A CA 1
ATOM 760 C C . SER A 1 94 ? -6.031 1.375 4.053 1.00 97.12 94 SER A C 1
ATOM 762 O O . SER A 1 94 ? -5.533 0.858 3.058 1.00 97.12 94 SER A O 1
ATOM 764 N N . GLY A 1 95 ? -6.305 2.684 4.103 1.00 98.06 95 GLY A N 1
ATOM 765 C CA . GLY A 1 95 ? -6.029 3.598 2.991 1.00 98.06 95 GLY A CA 1
ATOM 766 C C . GLY A 1 95 ? -4.536 3.709 2.669 1.00 98.06 95 GLY A C 1
ATOM 767 O O . GLY A 1 95 ? -4.149 3.619 1.508 1.00 98.06 95 GLY A O 1
ATOM 768 N N . ALA A 1 96 ? -3.680 3.834 3.688 1.00 98.38 96 ALA A N 1
ATOM 769 C CA . ALA A 1 96 ? -2.230 3.858 3.500 1.00 98.38 96 ALA A CA 1
ATOM 770 C C . ALA A 1 96 ? -1.708 2.551 2.885 1.00 98.38 96 ALA A C 1
ATOM 772 O O . ALA A 1 96 ? -0.856 2.591 1.996 1.00 98.38 96 ALA A O 1
ATOM 773 N N . LYS A 1 97 ? -2.243 1.405 3.325 1.00 98.06 97 LYS A N 1
ATOM 774 C CA . LYS A 1 97 ? -1.898 0.090 2.778 1.00 98.06 97 LYS A CA 1
ATOM 775 C C . LYS A 1 97 ? -2.236 0.009 1.288 1.00 98.06 97 LYS A C 1
ATOM 777 O O . LYS A 1 97 ? -1.347 -0.298 0.499 1.00 98.06 97 LYS A O 1
ATOM 782 N N . LEU A 1 98 ? -3.468 0.355 0.908 1.00 98.19 98 LEU A N 1
ATOM 783 C CA . LEU A 1 98 ? -3.915 0.341 -0.490 1.00 98.19 98 LEU A CA 1
ATOM 784 C C . LEU A 1 98 ? -3.035 1.226 -1.382 1.00 98.19 98 LEU A C 1
ATOM 786 O O . LEU A 1 98 ? -2.630 0.810 -2.464 1.00 98.19 98 LEU A O 1
ATOM 790 N N . SER A 1 99 ? -2.679 2.423 -0.912 1.00 98.19 99 SER A N 1
ATOM 791 C CA . SER A 1 99 ? -1.777 3.312 -1.650 1.00 98.19 99 SER A CA 1
ATOM 792 C C . SER A 1 99 ? -0.384 2.703 -1.840 1.00 98.19 99 SER A C 1
ATOM 794 O O . SER A 1 99 ? 0.199 2.826 -2.916 1.00 98.19 99 SER A O 1
ATOM 796 N N . MET A 1 100 ? 0.165 2.023 -0.827 1.00 98.00 100 MET A N 1
ATOM 797 C CA . MET A 1 100 ? 1.460 1.340 -0.951 1.00 98.00 100 MET A CA 1
ATOM 798 C C . MET A 1 100 ? 1.398 0.150 -1.915 1.00 98.00 100 MET A C 1
ATOM 800 O O . MET A 1 100 ? 2.325 -0.033 -2.704 1.00 98.00 100 MET A O 1
ATOM 804 N N . GLU A 1 101 ? 0.315 -0.630 -1.886 1.00 97.75 101 GLU A N 1
ATOM 805 C CA . GLU A 1 101 ? 0.075 -1.723 -2.837 1.00 97.75 101 GLU A CA 1
ATOM 806 C C . GLU A 1 101 ? -0.022 -1.195 -4.272 1.00 97.75 101 GLU A C 1
ATOM 808 O O . GLU A 1 101 ? 0.619 -1.732 -5.174 1.00 97.75 101 GLU A O 1
ATOM 813 N N . GLN A 1 102 ? -0.736 -0.085 -4.477 1.00 97.75 102 GLN A N 1
ATOM 814 C CA . GLN A 1 102 ? -0.844 0.562 -5.782 1.00 97.75 102 GLN A CA 1
ATOM 815 C C . GLN A 1 102 ? 0.518 1.032 -6.312 1.00 97.75 102 GLN A C 1
ATOM 817 O O . GLN A 1 102 ? 0.824 0.839 -7.489 1.00 97.75 102 GLN A O 1
ATOM 822 N N . ILE A 1 103 ? 1.348 1.644 -5.461 1.00 97.19 103 ILE A N 1
ATOM 823 C CA . ILE A 1 103 ? 2.698 2.073 -5.854 1.00 97.19 103 ILE A CA 1
ATOM 824 C C . ILE A 1 103 ? 3.562 0.860 -6.199 1.00 97.19 103 ILE A C 1
ATOM 826 O O . ILE A 1 103 ? 4.272 0.895 -7.201 1.00 97.19 103 ILE A O 1
ATOM 830 N N . LYS A 1 104 ? 3.486 -0.217 -5.409 1.00 96.06 104 LYS A N 1
ATOM 831 C CA . LYS A 1 104 ? 4.225 -1.451 -5.684 1.00 96.06 104 LYS A CA 1
ATOM 832 C C . LYS A 1 104 ? 3.864 -2.017 -7.063 1.00 96.06 104 LYS A C 1
ATOM 834 O O . LYS A 1 104 ? 4.772 -2.267 -7.842 1.00 96.06 104 LYS A O 1
ATOM 839 N N . LEU A 1 105 ? 2.574 -2.110 -7.397 1.00 96.19 105 LEU A N 1
ATOM 840 C CA . LEU A 1 105 ? 2.122 -2.575 -8.717 1.00 9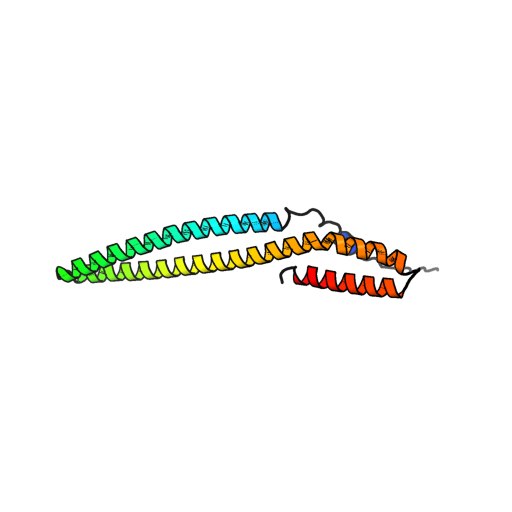6.19 105 LEU A CA 1
ATOM 841 C C . LEU A 1 105 ? 2.673 -1.713 -9.861 1.00 96.19 105 LEU A C 1
ATOM 843 O O . LEU A 1 105 ? 3.118 -2.241 -10.873 1.00 96.19 105 LEU A O 1
ATOM 847 N N . ARG A 1 106 ? 2.696 -0.383 -9.698 1.00 95.00 106 ARG A N 1
ATOM 848 C CA . ARG A 1 106 ? 3.308 0.506 -10.700 1.00 95.00 106 ARG A CA 1
ATOM 849 C C . ARG A 1 106 ? 4.804 0.247 -10.856 1.00 95.00 106 ARG A C 1
ATOM 851 O O . ARG A 1 106 ? 5.298 0.256 -11.975 1.00 95.00 106 ARG A O 1
ATOM 858 N N . LEU A 1 107 ? 5.520 0.025 -9.754 1.00 94.00 107 LEU A N 1
ATOM 859 C CA . LEU A 1 107 ? 6.942 -0.313 -9.799 1.00 94.00 107 LEU A CA 1
ATOM 860 C C . LEU A 1 107 ? 7.196 -1.666 -10.474 1.00 94.00 107 LEU A C 1
ATOM 862 O O . LEU A 1 107 ? 8.172 -1.769 -11.210 1.00 94.00 107 LEU A O 1
ATOM 866 N N . ASP A 1 108 ? 6.318 -2.656 -10.279 1.00 91.19 108 ASP A N 1
ATOM 867 C CA . ASP A 1 108 ? 6.382 -3.945 -10.982 1.00 91.19 108 ASP A CA 1
ATOM 868 C C . ASP A 1 108 ? 6.315 -3.719 -12.505 1.00 91.19 108 ASP A C 1
ATOM 870 O O . ASP A 1 108 ? 7.217 -4.140 -13.226 1.00 91.19 108 ASP A O 1
ATOM 874 N N . THR A 1 109 ? 5.345 -2.928 -12.984 1.00 90.56 109 THR A N 1
ATOM 875 C CA . THR A 1 109 ? 5.239 -2.559 -14.410 1.00 90.56 109 THR A CA 1
ATOM 876 C C . THR A 1 109 ? 6.468 -1.798 -14.921 1.00 90.56 109 THR A C 1
ATOM 878 O O . THR A 1 109 ? 6.954 -2.066 -16.017 1.00 90.56 109 THR A O 1
ATOM 881 N N . VAL A 1 110 ? 7.006 -0.852 -14.144 1.00 87.50 110 VAL A N 1
ATOM 882 C CA . VAL A 1 110 ? 8.221 -0.112 -14.538 1.00 87.50 110 VAL A CA 1
ATOM 883 C C . VAL A 1 110 ? 9.441 -1.039 -14.605 1.00 87.50 110 VAL A C 1
ATOM 885 O O . VAL A 1 110 ? 10.291 -0.862 -15.476 1.00 87.50 110 VAL A O 1
ATOM 888 N N . SER A 1 111 ? 9.530 -2.039 -13.723 1.00 88.25 111 SER A N 1
ATOM 889 C CA . SER A 1 111 ? 10.597 -3.047 -13.755 1.00 88.25 111 SER A CA 1
ATOM 890 C C . SER A 1 111 ? 10.518 -3.911 -15.018 1.00 88.25 111 SER A C 1
ATOM 892 O O . SER A 1 111 ? 11.525 -4.079 -15.707 1.00 88.25 111 SER A O 1
ATOM 894 N N . GLU A 1 112 ? 9.316 -4.371 -15.384 1.00 85.38 112 GLU A N 1
ATOM 895 C CA . GLU A 1 112 ? 9.071 -5.139 -16.616 1.00 85.38 112 GLU A CA 1
ATOM 896 C C . GLU A 1 112 ? 9.468 -4.354 -17.876 1.00 85.38 112 GLU A C 1
ATOM 898 O O . GLU A 1 112 ? 10.151 -4.881 -18.755 1.00 85.38 112 GLU A O 1
ATOM 903 N N . LEU A 1 113 ? 9.117 -3.065 -17.945 1.00 83.88 113 LEU A N 1
ATOM 904 C CA . LEU A 1 113 ? 9.547 -2.183 -19.036 1.00 83.88 113 LEU A CA 1
ATOM 905 C C . LEU A 1 113 ? 11.073 -1.997 -19.064 1.00 83.88 113 LEU A C 1
ATOM 907 O O . LEU A 1 113 ? 11.676 -1.942 -20.138 1.00 83.88 113 LEU A O 1
ATOM 911 N N . GLY A 1 114 ? 11.718 -1.955 -17.896 1.00 82.56 114 GLY A N 1
ATOM 912 C CA . GLY A 1 114 ? 13.176 -1.943 -17.784 1.00 82.56 114 GLY A CA 1
ATOM 913 C C . GLY A 1 114 ? 13.834 -3.168 -18.432 1.00 82.56 114 GLY A C 1
ATOM 914 O O . GLY A 1 114 ? 14.843 -3.026 -19.126 1.00 82.56 114 GLY A O 1
ATOM 915 N N . ASP A 1 115 ? 13.241 -4.353 -18.280 1.00 84.12 115 ASP A N 1
ATOM 916 C CA . ASP A 1 115 ? 13.749 -5.591 -18.886 1.00 84.12 115 ASP A CA 1
ATOM 917 C C . ASP A 1 115 ? 13.603 -5.607 -20.414 1.00 84.12 115 ASP A C 1
ATOM 919 O O . ASP A 1 115 ? 14.498 -6.082 -21.126 1.00 84.12 115 ASP A O 1
ATOM 923 N N . VAL A 1 116 ? 12.534 -5.004 -20.941 1.00 83.62 116 VAL A N 1
ATOM 924 C CA . VAL A 1 116 ? 12.364 -4.794 -22.388 1.00 83.62 116 VAL A CA 1
ATOM 925 C C . VAL A 1 116 ? 13.474 -3.899 -22.944 1.00 83.62 116 VAL A C 1
ATOM 927 O O . VAL A 1 116 ? 14.068 -4.227 -23.973 1.00 83.62 116 VAL A O 1
ATOM 930 N N . VAL A 1 117 ? 13.824 -2.811 -22.250 1.00 82.44 117 VAL A N 1
ATOM 931 C CA . VAL A 1 117 ? 14.913 -1.904 -22.662 1.00 82.44 117 VAL A CA 1
ATOM 932 C C . VAL A 1 117 ? 16.259 -2.631 -22.709 1.00 82.44 117 VAL A C 1
ATOM 934 O O . VAL A 1 117 ? 17.001 -2.476 -23.682 1.00 82.44 117 VAL A O 1
ATOM 937 N N . VAL A 1 118 ? 16.568 -3.459 -21.704 1.00 84.06 118 VAL A N 1
ATOM 938 C CA . VAL A 1 118 ? 17.789 -4.288 -21.691 1.00 84.06 118 VAL A CA 1
ATOM 939 C C . VAL A 1 118 ? 17.806 -5.265 -22.872 1.00 84.06 118 VAL A C 1
ATOM 941 O O . VAL A 1 118 ? 18.847 -5.438 -23.505 1.00 84.06 118 VAL A O 1
ATOM 944 N N . THR A 1 119 ? 16.656 -5.854 -23.207 1.00 84.69 119 THR A N 1
ATOM 945 C CA . THR A 1 119 ? 16.519 -6.822 -24.308 1.00 84.69 119 THR A CA 1
ATOM 946 C C . THR A 1 119 ? 16.649 -6.172 -25.690 1.00 84.69 119 THR A C 1
ATOM 948 O O . THR A 1 119 ? 17.265 -6.747 -26.585 1.00 84.69 119 THR A O 1
ATOM 951 N N . LEU A 1 120 ? 16.100 -4.967 -25.883 1.00 82.56 120 LEU A N 1
ATOM 952 C CA . LEU A 1 120 ? 16.078 -4.281 -27.184 1.00 82.56 120 LEU A CA 1
ATOM 953 C C . LEU A 1 120 ? 17.317 -3.413 -27.458 1.00 82.56 120 LEU A C 1
ATOM 955 O O . LEU A 1 120 ? 17.626 -3.132 -28.620 1.00 82.56 120 LEU A O 1
ATOM 959 N N . SER A 1 121 ? 18.056 -3.000 -26.423 1.00 84.75 121 SER A N 1
ATOM 960 C CA . SER A 1 121 ? 19.234 -2.128 -26.564 1.00 84.75 121 SER A CA 1
ATOM 961 C C . SER A 1 121 ? 20.324 -2.675 -27.516 1.00 84.75 121 SER A C 1
ATOM 963 O O . SER A 1 121 ? 20.832 -1.896 -28.339 1.00 84.75 121 SER A O 1
ATOM 965 N N . PRO A 1 122 ? 20.662 -3.984 -27.512 1.00 85.94 122 PRO A N 1
ATOM 966 C CA . PRO A 1 122 ? 21.593 -4.554 -28.488 1.00 85.94 122 PRO A CA 1
ATOM 967 C C . PRO A 1 122 ? 21.101 -4.431 -29.937 1.00 85.94 122 PRO A C 1
ATOM 969 O O . PRO A 1 122 ? 21.880 -4.076 -30.821 1.00 85.94 122 PRO A O 1
ATOM 972 N N . CYS A 1 123 ? 19.804 -4.641 -30.185 1.00 86.00 123 CYS A N 1
ATOM 973 C CA . CYS A 1 123 ? 19.206 -4.528 -31.518 1.00 86.00 123 CYS A CA 1
ATOM 974 C C . CYS A 1 123 ? 19.314 -3.099 -32.068 1.00 86.00 123 CYS A C 1
ATOM 976 O O . CYS A 1 123 ? 19.694 -2.907 -33.223 1.00 86.00 123 CYS A O 1
ATOM 978 N N . MET A 1 124 ? 19.062 -2.088 -31.227 1.00 85.50 124 MET A N 1
ATOM 979 C CA . MET A 1 124 ? 19.223 -0.680 -31.612 1.00 85.50 124 MET A CA 1
ATOM 980 C C . MET A 1 124 ? 20.677 -0.354 -31.983 1.00 85.50 124 MET A C 1
ATOM 982 O O . MET A 1 124 ? 20.930 0.390 -32.931 1.00 85.50 124 MET A O 1
ATOM 986 N N . SER A 1 125 ? 21.635 -0.925 -31.248 1.00 84.56 125 SER A N 1
ATOM 987 C CA . SER A 1 125 ? 23.067 -0.726 -31.498 1.00 84.56 125 SER A CA 1
ATOM 988 C C . SER A 1 125 ? 23.494 -1.325 -32.840 1.00 84.56 125 SER A C 1
ATOM 990 O O . SER A 1 125 ? 24.226 -0.682 -33.591 1.00 84.56 125 SER A O 1
ATOM 992 N N . ILE A 1 126 ? 22.985 -2.514 -33.178 1.00 85.81 126 ILE A N 1
ATOM 993 C CA . ILE A 1 126 ? 23.233 -3.170 -34.471 1.00 85.81 126 ILE A CA 1
ATOM 994 C C . ILE A 1 126 ? 22.668 -2.329 -35.623 1.00 85.81 126 ILE A C 1
ATOM 996 O O . ILE A 1 126 ? 23.391 -2.026 -36.569 1.00 85.81 126 ILE A O 1
ATOM 1000 N N . ILE A 1 127 ? 21.407 -1.895 -35.530 1.00 85.50 127 ILE A N 1
ATOM 1001 C CA . ILE A 1 127 ? 20.749 -1.104 -36.583 1.00 85.50 127 ILE A CA 1
ATOM 1002 C C . ILE A 1 127 ? 21.491 0.218 -36.829 1.00 85.50 127 ILE A C 1
ATOM 1004 O O . ILE A 1 127 ? 21.794 0.560 -37.975 1.00 85.50 127 ILE A O 1
ATOM 1008 N N . LYS A 1 128 ? 21.865 0.935 -35.759 1.00 83.31 128 LYS A N 1
ATOM 1009 C CA . LYS A 1 128 ? 22.652 2.175 -35.866 1.00 83.31 128 LYS A CA 1
ATOM 1010 C C . LYS A 1 128 ? 24.046 1.946 -36.454 1.00 83.31 128 LYS A C 1
ATOM 1012 O O . LYS A 1 128 ? 24.537 2.808 -37.175 1.00 83.31 128 LYS A O 1
ATOM 1017 N N . GLY A 1 129 ? 24.671 0.805 -36.164 1.00 84.06 129 GLY A N 1
ATOM 1018 C CA . GLY A 1 129 ? 25.983 0.440 -36.702 1.00 84.06 129 GLY A CA 1
ATOM 1019 C C . GLY A 1 129 ? 25.971 0.099 -38.196 1.00 84.06 129 GLY A C 1
ATOM 1020 O O . GLY A 1 129 ? 26.952 0.368 -38.882 1.00 84.06 129 GLY A O 1
ATOM 1021 N N . LEU A 1 130 ? 24.868 -0.457 -38.712 1.00 84.00 130 LEU A N 1
ATOM 1022 C CA . LEU A 1 130 ? 24.745 -0.873 -40.117 1.00 84.00 130 LEU A CA 1
ATOM 1023 C C . LEU A 1 130 ? 24.285 0.251 -41.059 1.00 84.00 130 LEU A C 1
ATOM 1025 O O . LEU A 1 130 ? 24.629 0.229 -42.242 1.00 84.00 130 LEU A O 1
ATOM 1029 N N . SER A 1 131 ? 23.535 1.239 -40.556 1.00 81.75 131 SER A N 1
ATOM 1030 C CA . SER A 1 131 ? 22.993 2.343 -41.368 1.00 81.75 131 SER A CA 1
ATOM 1031 C C . SER A 1 131 ? 24.057 3.081 -42.211 1.00 81.75 131 SER A C 1
ATOM 1033 O O . SER A 1 131 ? 23.847 3.220 -43.419 1.00 81.75 131 SER A O 1
ATOM 1035 N N . PRO A 1 132 ? 25.241 3.463 -41.681 1.00 83.94 132 PRO A N 1
ATOM 1036 C CA . PRO A 1 132 ? 26.272 4.124 -42.485 1.00 83.94 132 PRO A CA 1
ATOM 1037 C C . PRO A 1 132 ? 26.765 3.266 -43.657 1.00 83.94 132 PRO A C 1
ATOM 1039 O O . PRO A 1 132 ? 26.918 3.771 -44.767 1.00 83.94 132 PRO A O 1
ATOM 1042 N N . SER A 1 133 ? 26.963 1.962 -43.444 1.00 83.62 133 SER A N 1
ATOM 1043 C CA . SER A 1 133 ? 27.434 1.039 -44.486 1.00 83.62 133 SER A CA 1
ATOM 1044 C C . SER A 1 133 ? 26.405 0.824 -45.597 1.00 83.62 133 SER A C 1
ATOM 1046 O O . SER A 1 133 ? 26.776 0.684 -46.760 1.00 83.62 133 SER A O 1
ATOM 1048 N N . LEU A 1 134 ? 25.114 0.829 -45.256 1.00 81.75 134 LEU A N 1
ATOM 1049 C CA . LEU A 1 134 ? 24.026 0.671 -46.224 1.00 81.75 134 LEU A CA 1
ATOM 1050 C C . LEU A 1 134 ? 23.759 1.958 -47.009 1.00 81.75 134 LEU A C 1
ATOM 1052 O O . LEU A 1 134 ? 23.396 1.881 -48.178 1.00 81.75 134 LEU A O 1
ATOM 1056 N N . SER A 1 135 ? 23.996 3.132 -46.419 1.00 81.56 135 SER A N 1
ATOM 1057 C CA . SER A 1 135 ? 23.731 4.426 -47.067 1.00 81.56 135 SER A CA 1
ATOM 1058 C C . SER A 1 135 ? 24.464 4.635 -48.401 1.00 81.56 135 SER A C 1
ATOM 1060 O O . SER A 1 135 ? 23.929 5.292 -49.290 1.00 81.56 135 SER A O 1
ATOM 1062 N N . GLY A 1 136 ? 25.660 4.056 -48.563 1.00 80.44 136 GLY A N 1
ATOM 1063 C CA . GLY A 1 136 ? 26.458 4.176 -49.787 1.00 80.44 136 GLY A CA 1
ATOM 1064 C C . GLY A 1 136 ? 26.270 3.043 -50.801 1.00 80.44 136 GLY A C 1
ATOM 1065 O O . GLY A 1 136 ? 26.732 3.174 -51.931 1.00 80.44 136 GLY A O 1
ATOM 1066 N N . ILE A 1 137 ? 25.632 1.933 -50.412 1.00 85.94 137 ILE A N 1
ATOM 1067 C CA . ILE A 1 137 ? 25.553 0.705 -51.228 1.00 85.94 137 ILE A CA 1
ATOM 1068 C C . ILE A 1 137 ? 24.102 0.353 -51.581 1.00 85.94 137 ILE A C 1
ATOM 1070 O O . ILE A 1 137 ? 23.836 -0.108 -52.687 1.00 85.94 137 ILE A O 1
ATOM 1074 N N . MET A 1 138 ? 23.163 0.566 -50.654 1.00 89.62 138 MET A N 1
ATOM 1075 C CA . MET A 1 138 ? 21.756 0.191 -50.798 1.00 89.62 138 MET A CA 1
ATOM 1076 C C . MET A 1 138 ? 20.847 1.196 -50.058 1.00 89.62 138 MET A C 1
ATOM 1078 O O . MET A 1 138 ? 20.477 0.971 -48.897 1.00 89.62 138 MET A O 1
ATOM 1082 N N . PRO A 1 139 ? 20.496 2.321 -50.711 1.00 85.19 139 PRO A N 1
ATOM 1083 C CA . PRO A 1 139 ? 19.736 3.417 -50.104 1.00 85.19 139 PRO A CA 1
ATOM 1084 C C . PRO A 1 139 ? 18.389 2.988 -49.511 1.00 85.19 139 PRO A C 1
ATOM 1086 O O . PRO A 1 139 ? 18.021 3.443 -48.428 1.00 85.19 139 PRO A O 1
ATOM 1089 N N . GLU A 1 140 ? 17.680 2.070 -50.170 1.00 86.06 140 GLU A N 1
ATOM 1090 C CA . GLU A 1 140 ? 16.374 1.570 -49.732 1.00 86.06 140 GLU A CA 1
ATOM 1091 C C . GLU A 1 140 ? 16.484 0.791 -48.415 1.00 86.06 140 GLU A C 1
ATOM 1093 O O . GLU A 1 140 ? 15.683 0.983 -47.502 1.00 86.06 140 GLU A O 1
ATOM 1098 N N . ALA A 1 141 ? 17.521 -0.039 -48.270 1.00 87.19 141 ALA A N 1
ATOM 1099 C CA . ALA A 1 141 ? 17.774 -0.770 -47.032 1.00 87.19 141 ALA A CA 1
ATOM 1100 C C . ALA A 1 141 ? 18.192 0.167 -45.888 1.00 87.19 141 ALA A C 1
ATOM 1102 O O . ALA A 1 141 ? 17.816 -0.061 -44.739 1.00 87.19 141 ALA A O 1
ATOM 1103 N N . ASN A 1 142 ? 18.920 1.249 -46.186 1.00 86.38 142 ASN A N 1
ATOM 1104 C CA . ASN A 1 142 ? 19.216 2.281 -45.195 1.00 86.38 142 ASN A CA 1
ATOM 1105 C C . ASN A 1 142 ? 17.943 2.992 -44.701 1.00 86.38 142 ASN A C 1
ATOM 1107 O O . ASN A 1 142 ? 17.814 3.207 -43.497 1.00 86.38 142 ASN A O 1
ATOM 1111 N N . ALA A 1 143 ? 16.998 3.313 -45.592 1.00 87.00 143 ALA A N 1
ATOM 1112 C CA . ALA A 1 143 ? 15.718 3.909 -45.201 1.00 87.00 143 ALA A CA 1
ATOM 1113 C C . ALA A 1 143 ? 14.948 2.995 -44.229 1.00 87.00 143 ALA A C 1
ATOM 1115 O O . ALA A 1 143 ? 14.571 3.428 -43.144 1.00 87.00 143 ALA A O 1
ATOM 1116 N N . SER A 1 144 ? 14.845 1.695 -44.534 1.00 88.81 144 SER A N 1
ATOM 1117 C CA . SER A 1 144 ? 14.212 0.728 -43.623 1.00 88.81 144 SER A CA 1
ATOM 1118 C C . SER A 1 144 ? 14.930 0.603 -42.269 1.00 88.81 144 SER A C 1
ATOM 1120 O O . SER A 1 144 ? 14.281 0.412 -41.243 1.00 88.81 144 SER A O 1
ATOM 1122 N N . MET A 1 145 ? 16.264 0.720 -42.228 1.00 87.62 145 MET A N 1
ATOM 1123 C CA . MET A 1 145 ? 17.017 0.732 -40.963 1.00 87.62 145 MET A CA 1
ATOM 1124 C C . MET A 1 145 ? 16.736 1.988 -40.129 1.00 87.62 145 MET A C 1
ATOM 1126 O O . MET A 1 145 ? 16.686 1.905 -38.900 1.00 87.62 145 MET A O 1
ATOM 1130 N N . GLN A 1 146 ? 16.538 3.142 -40.769 1.00 87.38 146 GLN A N 1
ATOM 1131 C CA . GLN A 1 146 ? 16.151 4.374 -40.078 1.00 87.38 146 GLN A CA 1
ATOM 1132 C C . GLN A 1 146 ? 14.746 4.250 -39.479 1.00 87.38 146 GLN A C 1
ATOM 1134 O O . GLN A 1 146 ? 14.584 4.534 -38.292 1.00 87.38 146 GLN A O 1
ATOM 1139 N N . ASP A 1 147 ? 13.786 3.716 -40.239 1.00 89.12 147 ASP A N 1
ATOM 1140 C CA . ASP A 1 147 ? 12.427 3.443 -39.754 1.00 89.12 147 ASP A CA 1
ATOM 1141 C C . ASP A 1 147 ? 12.440 2.482 -38.553 1.00 89.12 147 ASP A C 1
ATOM 1143 O O . ASP A 1 147 ? 11.817 2.742 -37.523 1.00 89.12 147 ASP A O 1
ATOM 1147 N N . LEU A 1 148 ? 13.216 1.393 -38.630 1.00 88.19 148 LEU A N 1
ATOM 1148 C CA . LEU A 1 148 ? 13.372 0.448 -37.519 1.00 88.19 148 LEU A CA 1
ATOM 1149 C C . LEU A 1 148 ? 14.036 1.085 -36.293 1.00 88.19 148 LEU A C 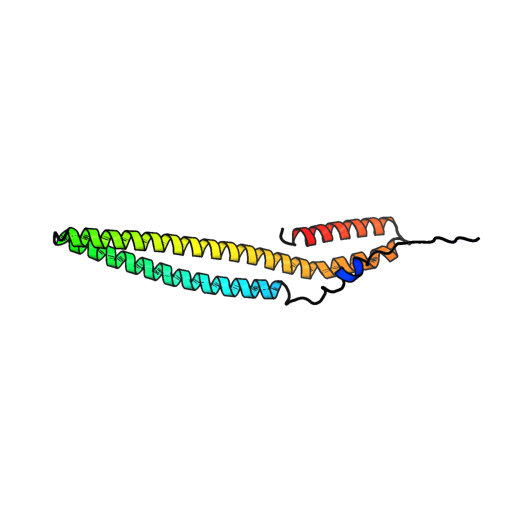1
ATOM 1151 O O . LEU A 1 148 ? 13.624 0.819 -35.163 1.00 88.19 148 LEU A O 1
ATOM 1155 N N . SER A 1 149 ? 15.050 1.934 -36.489 1.00 86.62 149 SER A N 1
ATOM 1156 C CA . SER A 1 149 ? 15.673 2.673 -35.387 1.00 86.62 149 SER A CA 1
ATOM 1157 C C . SER A 1 149 ? 14.693 3.646 -34.735 1.00 86.62 149 SER A C 1
ATOM 1159 O O . SER A 1 149 ? 14.793 3.861 -33.525 1.00 86.62 149 SER A O 1
ATOM 1161 N N . GLN A 1 150 ? 13.790 4.248 -35.510 1.00 87.00 150 GLN A N 1
ATOM 1162 C CA . GLN A 1 150 ? 12.759 5.135 -34.991 1.00 87.00 150 GLN A CA 1
ATOM 1163 C C . GLN A 1 150 ? 11.728 4.347 -34.181 1.00 87.00 150 GLN A C 1
ATOM 1165 O O . GLN A 1 150 ? 11.522 4.670 -33.018 1.00 87.00 150 GLN A O 1
ATOM 1170 N N . ILE A 1 151 ? 11.192 3.247 -34.720 1.00 87.25 151 ILE A N 1
ATOM 1171 C CA . ILE A 1 151 ? 10.226 2.387 -34.014 1.00 87.25 151 ILE A CA 1
ATOM 1172 C C . ILE A 1 151 ? 10.811 1.855 -32.701 1.00 87.25 151 ILE A C 1
ATOM 1174 O O . ILE A 1 151 ? 10.164 1.917 -31.658 1.00 87.25 151 ILE A O 1
ATOM 1178 N N . LEU A 1 152 ? 12.048 1.348 -32.716 1.00 84.75 152 LEU A N 1
ATOM 1179 C CA . LEU A 1 152 ? 12.704 0.879 -31.491 1.00 84.75 152 LEU A CA 1
ATOM 1180 C C . LEU A 1 152 ? 12.971 2.026 -30.512 1.00 84.75 152 LEU A C 1
ATOM 1182 O O . LEU A 1 152 ? 12.829 1.839 -29.306 1.00 84.75 152 LE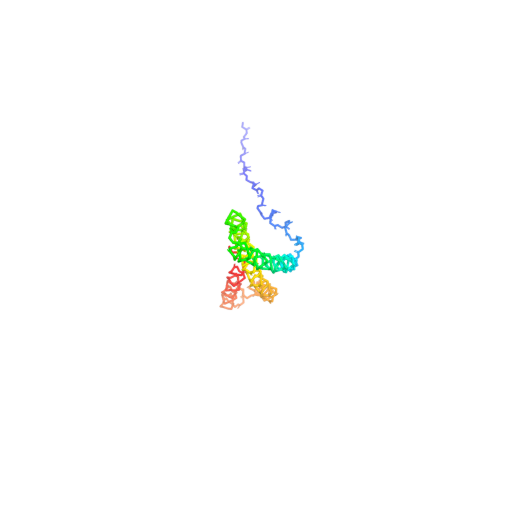U A O 1
ATOM 1186 N N . GLY A 1 153 ? 13.325 3.211 -31.014 1.00 83.38 153 GLY A N 1
ATOM 1187 C CA . GLY A 1 153 ? 13.453 4.420 -30.204 1.00 83.38 153 GLY A CA 1
ATOM 1188 C C . GLY A 1 153 ? 12.136 4.819 -29.536 1.00 83.38 153 GLY A C 1
ATOM 1189 O O . GLY A 1 153 ? 12.128 5.131 -28.347 1.00 83.38 153 GLY A O 1
ATOM 1190 N N . ASP A 1 154 ? 11.023 4.736 -30.258 1.00 83.12 154 ASP A N 1
ATOM 1191 C CA . ASP A 1 154 ? 9.678 5.027 -29.758 1.00 83.12 154 ASP A CA 1
ATOM 1192 C C . ASP A 1 154 ? 9.236 3.997 -28.709 1.00 83.12 154 ASP A C 1
ATOM 1194 O O . ASP A 1 154 ? 8.718 4.364 -27.658 1.00 83.12 154 ASP A O 1
ATOM 1198 N N . VAL A 1 155 ? 9.526 2.709 -28.916 1.00 81.44 155 VAL A N 1
ATOM 1199 C CA . VAL A 1 155 ? 9.257 1.655 -27.919 1.00 81.44 155 VAL A CA 1
ATOM 1200 C C . VAL A 1 155 ? 10.093 1.862 -26.652 1.00 81.44 155 VAL A C 1
ATOM 1202 O O . VAL A 1 155 ? 9.575 1.760 -25.539 1.00 81.44 155 VAL A O 1
ATOM 1205 N N . MET A 1 156 ? 11.380 2.190 -26.791 1.00 76.81 156 MET A N 1
ATOM 1206 C CA . MET A 1 156 ? 12.268 2.439 -25.649 1.00 76.81 156 MET A CA 1
ATOM 1207 C C . MET A 1 156 ? 11.923 3.738 -24.908 1.00 76.81 156 MET A C 1
ATOM 1209 O O . MET A 1 156 ? 12.044 3.785 -23.686 1.00 76.81 156 MET A O 1
ATOM 1213 N N . SER A 1 157 ? 11.477 4.776 -25.619 1.00 73.44 157 SER A N 1
ATOM 1214 C CA . SER A 1 157 ? 11.094 6.064 -25.027 1.00 73.44 157 SER A CA 1
ATOM 1215 C C . SER A 1 157 ? 9.685 6.053 -24.429 1.00 73.44 157 SER A C 1
ATOM 1217 O O . SER A 1 157 ? 9.478 6.610 -23.355 1.00 73.44 157 SER A O 1
ATOM 1219 N N . GLY A 1 158 ? 8.736 5.334 -25.030 1.00 64.94 158 GLY A N 1
ATOM 1220 C CA . GLY A 1 158 ? 7.438 5.040 -24.416 1.00 64.94 158 GLY A CA 1
ATOM 1221 C C . GLY A 1 158 ? 7.555 4.160 -23.165 1.00 64.94 158 GLY A C 1
ATOM 1222 O O . GLY A 1 158 ? 6.673 4.184 -22.310 1.00 64.94 158 GLY A O 1
ATOM 1223 N N . SER A 1 159 ? 8.666 3.426 -23.029 1.00 58.72 159 SER A N 1
ATOM 1224 C CA . SER A 1 159 ? 9.020 2.665 -21.823 1.00 58.72 159 SER A CA 1
ATOM 1225 C C . SER A 1 159 ? 9.687 3.522 -20.735 1.00 58.72 159 SER A C 1
ATOM 1227 O O . SER A 1 159 ? 9.702 3.127 -19.568 1.00 58.72 159 SER A O 1
ATOM 1229 N N . SER A 1 160 ? 10.236 4.696 -21.076 1.00 48.91 160 SER A N 1
ATOM 1230 C CA . SER A 1 160 ? 10.710 5.663 -20.081 1.00 48.91 160 SER A CA 1
ATOM 1231 C C . SER A 1 160 ? 9.533 6.462 -19.528 1.00 48.91 160 SER A C 1
ATOM 1233 O O . SER A 1 160 ? 8.927 7.271 -20.218 1.00 48.91 1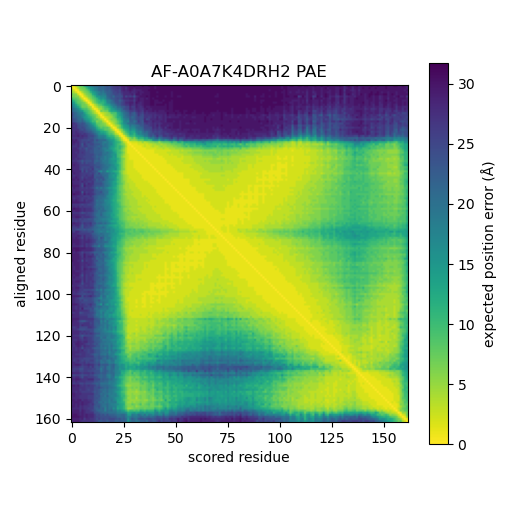60 SER A O 1
ATOM 1235 N N . VAL A 1 161 ? 9.218 6.185 -18.265 1.00 44.91 161 VAL A N 1
ATOM 1236 C CA . VAL A 1 161 ? 8.162 6.797 -17.448 1.00 44.91 161 VAL A CA 1
ATOM 1237 C C . VAL A 1 161 ? 8.104 8.324 -17.632 1.00 44.91 161 VAL A C 1
ATOM 1239 O O . VAL A 1 161 ? 9.045 9.015 -17.239 1.00 44.91 161 VAL A O 1
ATOM 1242 N N . ASN A 1 162 ? 6.995 8.830 -18.187 1.00 34.69 162 ASN A N 1
ATOM 1243 C CA . ASN A 1 162 ? 6.525 10.207 -17.968 1.00 34.69 162 ASN A CA 1
ATOM 1244 C C . ASN A 1 162 ? 5.805 10.311 -16.619 1.00 34.69 162 ASN A C 1
ATOM 1246 O O . ASN A 1 162 ? 5.067 9.358 -16.270 1.00 34.69 162 ASN A O 1
#

Foldseek 3Di:
DDDDDDDDDDDPDPVVVVVPCPPDPPQVLVVLVVLLVVLVVVLVVLVVVLVVLVVVLVVLVVQLVVCVVVVVVVSNVVSVVVSVVSVVVNVVSVVVSVVSVVVSVVSVLLSVLSVVCVVCVVVLVVLVVCLVVCVVPPVVVSVVSVVVNVVSVCSNVVSPDD

Solvent-accessible surface area (backbone atoms only — not comparable to full-atom values): 9108 Å² total; per-residue (Å²): 140,84,90,88,88,85,76,95,80,79,7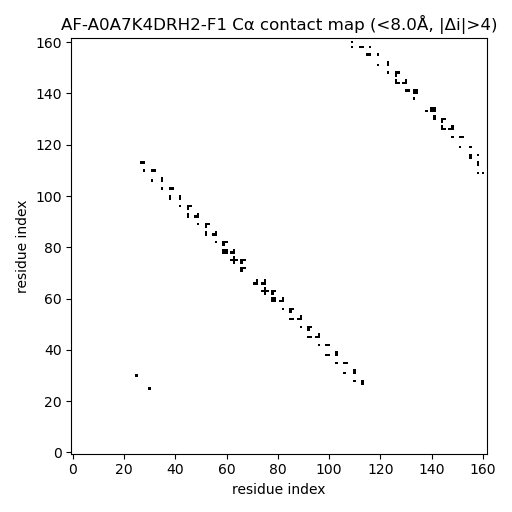6,82,58,68,71,66,72,62,68,75,66,84,60,76,72,67,57,69,59,61,55,48,54,51,48,45,53,51,45,53,54,51,42,55,50,41,50,58,48,46,54,50,41,51,54,50,40,54,55,37,48,52,49,26,54,53,23,51,77,68,72,34,56,71,59,21,54,54,36,49,56,53,41,53,51,43,51,53,52,39,54,51,46,54,52,53,35,53,53,47,53,53,51,42,54,53,48,52,54,53,45,56,38,50,52,50,43,66,67,45,49,62,57,50,52,53,41,64,66,45,31,70,68,26,54,82,76,37,56,70,61,22,52,54,35,51,53,49,47,48,54,52,47,50,55,49,49,73,51,51,83,128

pLDDT: mean 83.06, std 19.88, range [34.69, 98.62]

Mean predicted aligned error: 11.58 Å

Secondary structure (DSSP, 8-state):
-------------HHHHHGGG-S-SS-HHHHHHHHHHHHHHHHHHHHHHHHHHHHHHHHHHHHHHHHHHTT-HHHHHHHHHHHHHHHHHHHHHHHHHHHHHHHHHHHHHHHHHHHHHHHHHHHHHHHHHHHHHHHTT-HHHHHHHHHHHHHHHHHHHHTS--

Sequence (162 aa):
MISNSWNKTEGESISQKFMGKVRPDEPLKNKIDFAQKKLQFQISKLDSIDEKLKKKHDIIFEKIVNAQRNNKNGYAQAYAGELAQVRKMKNMVSGAKLSMEQIKLRLDTVSELGDVVVTLSPCMSIIKGLSPSLSGIMPEANASMQDLSQILGDVMSGSSVN